Protein AF-F8IE00-F1 (afdb_monomer)

pLDDT: mean 90.1, std 11.7, range [49.41, 98.38]

Secondary structure (DSSP, 8-state):
----SSS------------GGGTT-HHHHHHHHHHHHHHHHTSPPPTTPPPP--TTHHHHHHHHHHHHH-----HHHHHHHHHHHHHHTPPPPPPPP--

Solvent-accessible surface area (backbone atoms only — not comparable to full-atom values): 6648 Å² total; per-residue (Å²): 133,78,66,97,77,86,56,82,69,87,74,83,85,87,86,87,87,84,65,45,69,85,68,78,25,56,68,54,48,51,52,54,51,51,52,52,51,51,54,51,55,69,49,86,67,58,94,91,52,74,84,62,76,63,93,58,53,68,59,50,54,50,49,58,48,30,76,76,74,46,79,90,74,53,72,67,61,51,50,55,51,50,55,50,23,66,77,71,71,46,83,78,77,86,77,82,80,85,129

Sequence (99 aa):
MFADDGKSPGNGFFYLALHPDFFVGQEEFLQRTASLIEEIHDAPLAKGAPSVSVPGERRQRERVARSRRGIPISDEVWADLVELSDGYGIPLPEVWGFE

InterPro domains:
  IPR003767 Malate/L-lactate dehydrogenase-like [PF02615] (4-81)
  IPR036111 Malate/L-sulfolactate/L-lactate dehydrogenase-like superfamily [SSF89733] (3-91)
  IPR043143 Malate/L-sulfolactate/L-lactate dehydrogenase-like, NADPH binding domain [G3DSA:3.30.1370.60] (4-55)
  IPR043144 Malate/L-sulfolactate/L-lactate dehydrogenase-like, alpha-helical domain [G3DSA:1.10.1530.10] (56-86)

Organism: Alicyclobacillus acidocaldarius (strain Tc-4-1) (NCBI:txid1048834)

Foldseek 3Di:
DDDPPPDDPPDDDDDDDDDCCVPVDPVVVVVVVVVVQVCQQPDDDDVPDDGGHDPCPVVVVVVVCCVPQNDDDDPVVVVVVVVVCVVVVPDDDDDDDDD

Mean predicted aligned error: 7.12 Å

Nearest PDB structures (foldseek):
  1x0a-assembly1_A  TM=9.187E-01  e=1.504E-03  Thermus thermophilus HB8
  3i0p-assembly1_A-2  TM=9.349E-01  e=1.843E-01  Entamoeba histolytica

Structure (mmCIF, N/CA/C/O backbone):
data_AF-F8IE00-F1
#
_entry.id   AF-F8IE00-F1
#
loop_
_atom_site.group_PDB
_atom_site.id
_atom_site.type_symbol
_atom_site.label_atom_id
_atom_site.label_alt_id
_atom_site.label_comp_id
_atom_site.label_asym_id
_atom_site.label_entity_id
_atom_site.label_seq_id
_atom_site.pdbx_PDB_ins_code
_atom_site.Cartn_x
_atom_site.Cartn_y
_atom_site.Cartn_z
_atom_site.occupancy
_atom_site.B_iso_or_equiv
_atom_site.auth_seq_id
_atom_site.auth_comp_id
_atom_site.auth_asym_id
_atom_site.auth_atom_id
_atom_site.pdbx_PDB_model_num
ATOM 1 N N . MET A 1 1 ? 18.960 5.983 0.333 1.00 50.88 1 MET A N 1
ATOM 2 C CA . MET A 1 1 ? 18.520 4.621 0.722 1.00 50.88 1 MET A CA 1
ATOM 3 C C . MET A 1 1 ? 19.318 3.550 -0.009 1.00 50.88 1 MET A C 1
ATOM 5 O O . MET A 1 1 ? 19.596 2.530 0.602 1.00 50.88 1 MET A O 1
ATOM 9 N N . PHE A 1 2 ? 19.771 3.832 -1.234 1.00 52.72 2 PHE A N 1
ATOM 10 C CA . PHE A 1 2 ? 20.845 3.103 -1.906 1.00 52.72 2 PHE A CA 1
ATOM 11 C C . PHE A 1 2 ? 21.931 4.125 -2.247 1.00 52.72 2 PHE A C 1
ATOM 13 O O . PHE A 1 2 ? 21.652 5.090 -2.954 1.00 52.72 2 PHE A O 1
ATOM 20 N N . ALA A 1 3 ? 23.101 4.001 -1.629 1.00 54.19 3 ALA A N 1
ATOM 21 C CA . ALA A 1 3 ? 24.302 4.662 -2.112 1.00 54.19 3 ALA A CA 1
ATOM 22 C C . ALA A 1 3 ? 25.035 3.617 -2.951 1.00 54.19 3 ALA A C 1
ATOM 24 O O . ALA A 1 3 ? 25.270 2.513 -2.465 1.00 54.19 3 ALA A O 1
ATOM 25 N N . ASP A 1 4 ? 25.350 3.949 -4.197 1.00 59.88 4 ASP A N 1
ATOM 26 C CA . ASP A 1 4 ? 26.174 3.113 -5.072 1.00 59.88 4 ASP A CA 1
ATOM 27 C C . ASP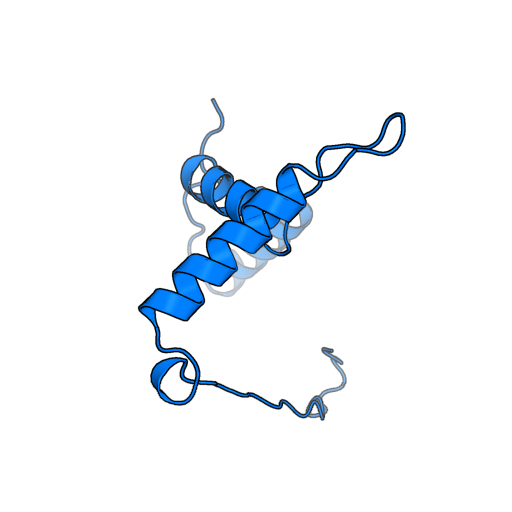 A 1 4 ? 27.660 3.434 -4.842 1.00 59.88 4 ASP A C 1
ATOM 29 O O . ASP A 1 4 ? 28.408 3.788 -5.745 1.00 59.88 4 ASP A O 1
ATOM 33 N N . ASP A 1 5 ? 28.073 3.448 -3.571 1.00 73.31 5 ASP A N 1
ATOM 34 C CA . ASP A 1 5 ? 29.454 3.724 -3.154 1.00 73.31 5 ASP A CA 1
ATOM 35 C C . ASP A 1 5 ? 30.152 2.471 -2.598 1.00 73.31 5 ASP A C 1
ATOM 37 O O . ASP A 1 5 ? 31.201 2.563 -1.957 1.00 73.31 5 ASP A O 1
ATOM 41 N N . GLY A 1 6 ? 29.560 1.293 -2.830 1.00 67.06 6 GLY A N 1
ATOM 42 C CA . GLY A 1 6 ? 30.077 -0.001 -2.383 1.00 67.06 6 GLY A CA 1
ATOM 43 C C . GLY A 1 6 ? 30.022 -0.221 -0.868 1.00 67.06 6 GLY A C 1
ATOM 44 O O . GLY A 1 6 ? 30.557 -1.218 -0.380 1.00 67.06 6 GLY A O 1
ATOM 45 N N . LYS A 1 7 ? 29.395 0.679 -0.098 1.00 73.44 7 LYS A N 1
ATOM 46 C CA . LYS A 1 7 ? 29.245 0.523 1.353 1.00 73.44 7 LYS A CA 1
ATOM 47 C C . LYS A 1 7 ? 27.918 -0.126 1.698 1.00 73.44 7 LYS A C 1
ATOM 49 O O . LYS A 1 7 ? 26.897 0.107 1.058 1.00 73.44 7 LYS A O 1
ATOM 54 N N . SER A 1 8 ? 27.930 -0.905 2.780 1.00 66.56 8 SER A N 1
ATOM 55 C CA . SER A 1 8 ? 26.695 -1.428 3.355 1.00 66.56 8 SER A CA 1
ATOM 56 C C . SER A 1 8 ? 25.789 -0.251 3.732 1.00 66.56 8 SER A C 1
ATOM 58 O O . SER A 1 8 ? 26.215 0.598 4.527 1.00 66.56 8 SER A O 1
ATOM 60 N N . PRO A 1 9 ? 24.566 -0.158 3.181 1.00 67.62 9 PRO A N 1
ATOM 61 C CA . PRO A 1 9 ? 23.619 0.847 3.614 1.00 67.62 9 PRO A CA 1
ATOM 62 C C . PRO A 1 9 ? 23.280 0.518 5.068 1.00 67.62 9 PRO A C 1
ATOM 64 O O . PRO A 1 9 ? 22.568 -0.444 5.339 1.00 67.62 9 PRO A O 1
ATOM 67 N N . GLY A 1 10 ? 23.843 1.279 6.010 1.00 78.00 10 GLY A N 1
ATOM 68 C CA . GLY A 1 10 ? 23.714 1.090 7.462 1.00 78.00 10 GLY A CA 1
ATOM 69 C C . GLY A 1 10 ? 22.307 1.366 8.005 1.00 78.00 10 GLY A C 1
ATOM 70 O O . GLY A 1 10 ? 22.153 1.977 9.059 1.00 78.00 10 GLY A O 1
ATOM 71 N N . ASN A 1 11 ? 21.276 0.964 7.267 1.00 83.00 11 ASN A N 1
ATOM 72 C CA . ASN A 1 11 ? 19.880 1.134 7.611 1.00 83.00 11 ASN A CA 1
ATOM 73 C C . ASN A 1 11 ? 19.507 0.094 8.677 1.00 83.00 11 ASN A C 1
ATOM 75 O O . ASN A 1 11 ? 19.567 -1.110 8.433 1.00 83.00 11 ASN A O 1
ATOM 79 N N . GLY A 1 12 ? 19.101 0.562 9.856 1.00 88.75 12 GLY A N 1
ATOM 80 C CA . GLY A 1 12 ? 18.468 -0.274 10.872 1.00 88.75 12 GLY A CA 1
ATOM 81 C C . GLY A 1 12 ? 16.963 -0.378 10.627 1.00 88.75 12 GLY A C 1
ATOM 82 O O . GLY A 1 12 ? 16.318 0.620 10.305 1.00 88.75 12 GLY A O 1
ATOM 83 N N . PHE A 1 13 ? 16.400 -1.571 10.814 1.00 90.56 13 PHE A N 1
ATOM 84 C CA . PHE A 1 13 ? 14.960 -1.809 10.726 1.00 90.56 13 PHE A CA 1
ATOM 85 C C . PHE A 1 13 ? 14.415 -2.291 12.073 1.00 90.56 13 PHE A C 1
ATOM 87 O O . PHE A 1 13 ? 15.062 -3.073 12.768 1.00 90.56 13 PHE A O 1
ATOM 94 N N . PHE A 1 14 ? 13.211 -1.842 12.423 1.00 95.62 14 PHE A N 1
ATOM 95 C CA . PHE A 1 14 ? 12.451 -2.316 13.576 1.00 95.62 14 PHE A CA 1
ATOM 96 C C . PHE A 1 14 ? 11.072 -2.778 13.112 1.00 95.62 14 PHE A C 1
ATOM 98 O O . PHE A 1 14 ? 10.421 -2.101 12.315 1.00 95.62 14 PHE A O 1
ATOM 105 N N . TYR A 1 15 ? 10.626 -3.915 13.638 1.00 97.31 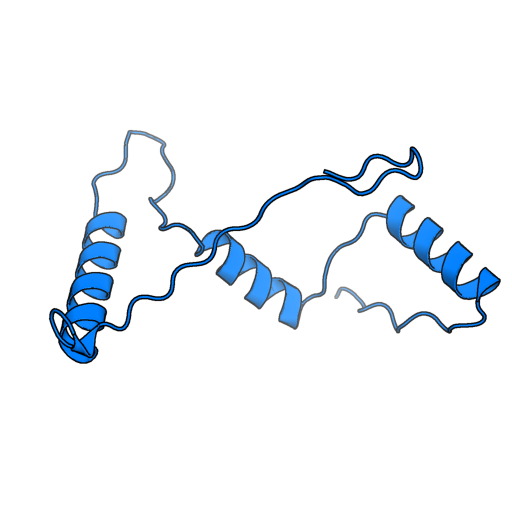15 TYR A N 1
ATOM 106 C CA . TYR A 1 15 ? 9.336 -4.513 13.321 1.00 97.31 15 TYR A CA 1
ATOM 107 C C . TYR A 1 15 ? 8.601 -4.850 14.616 1.00 97.31 15 TYR A C 1
ATOM 109 O O . TYR A 1 15 ? 9.199 -5.376 15.554 1.00 97.31 15 TYR A O 1
ATOM 117 N N . LEU A 1 16 ? 7.298 -4.569 14.649 1.00 97.81 16 LEU A N 1
ATOM 118 C CA . LEU A 1 16 ? 6.414 -4.875 15.768 1.00 97.81 16 LEU A CA 1
ATOM 119 C C . LEU A 1 16 ? 5.139 -5.530 15.242 1.00 97.81 16 LEU A C 1
ATOM 121 O O . LEU A 1 16 ? 4.486 -4.989 14.351 1.00 97.81 16 LEU A O 1
ATOM 125 N N . ALA A 1 17 ? 4.777 -6.666 15.829 1.00 97.62 17 ALA A N 1
ATOM 126 C CA . ALA A 1 17 ? 3.500 -7.325 15.608 1.00 97.62 17 ALA A CA 1
ATOM 127 C C . ALA A 1 17 ? 2.722 -7.350 16.926 1.00 97.62 17 ALA A C 1
ATOM 129 O O . ALA A 1 17 ? 3.255 -7.759 17.957 1.00 97.62 17 ALA A O 1
ATOM 130 N N . LEU A 1 18 ? 1.468 -6.899 16.887 1.00 97.25 18 LEU A N 1
ATOM 131 C CA . LEU A 1 18 ? 0.555 -6.904 18.027 1.00 97.25 18 LEU A CA 1
ATOM 132 C C . LEU A 1 18 ? -0.615 -7.826 17.705 1.00 97.25 18 LEU A C 1
ATOM 134 O O . LEU A 1 18 ? -1.249 -7.675 16.662 1.00 97.25 18 LEU A O 1
ATOM 138 N N . HIS A 1 19 ? -0.891 -8.777 18.594 1.00 97.94 19 HIS A N 1
ATOM 139 C CA . HIS A 1 19 ? -1.974 -9.737 18.418 1.00 97.94 19 HIS A CA 1
ATOM 140 C C . HIS A 1 19 ? -3.224 -9.262 19.188 1.00 97.94 19 HIS A C 1
ATOM 142 O O . HIS A 1 19 ? -3.165 -9.193 20.420 1.00 97.94 19 HIS A O 1
ATOM 148 N N . PRO A 1 20 ? -4.350 -8.943 18.511 1.00 97.94 20 PRO A N 1
ATOM 149 C CA . PRO A 1 20 ? -5.525 -8.331 19.145 1.00 97.94 20 PRO A CA 1
ATOM 150 C C . PRO A 1 20 ? -6.152 -9.134 20.292 1.00 97.94 20 PRO A C 1
ATOM 152 O O . PRO A 1 20 ? -6.706 -8.531 21.210 1.00 97.94 20 PRO A O 1
ATOM 155 N N . ASP A 1 21 ? -6.037 -10.466 20.278 1.00 98.06 21 ASP A N 1
ATOM 156 C CA . ASP A 1 21 ? -6.566 -11.336 21.347 1.00 98.06 21 ASP A CA 1
ATOM 157 C C . ASP A 1 21 ? -5.970 -11.089 22.737 1.00 98.06 21 ASP A C 1
ATOM 159 O O . ASP A 1 21 ? -6.610 -11.411 23.731 1.00 98.06 21 ASP A O 1
ATOM 163 N N . PHE A 1 22 ? -4.791 -10.467 22.837 1.00 97.94 22 PHE A N 1
ATOM 164 C CA . PHE A 1 22 ? -4.244 -10.036 24.132 1.00 97.94 22 PHE A CA 1
ATOM 165 C C . PHE A 1 22 ? -4.790 -8.676 24.602 1.00 97.94 22 PHE A C 1
ATOM 167 O O . PHE A 1 22 ? -4.346 -8.159 25.626 1.00 97.94 22 PHE A O 1
ATOM 174 N N . PHE A 1 23 ? -5.731 -8.083 23.861 1.00 96.88 23 PHE A N 1
ATOM 175 C CA . PHE A 1 23 ? -6.340 -6.786 24.150 1.00 96.88 23 PHE A CA 1
ATOM 176 C C . PHE A 1 23 ? -7.869 -6.890 24.135 1.00 96.88 23 PHE A C 1
ATOM 178 O O . PHE A 1 23 ? -8.468 -7.376 25.087 1.00 96.88 23 PHE A O 1
ATOM 185 N N . VAL A 1 24 ? -8.509 -6.412 23.067 1.00 97.44 24 VAL A N 1
ATOM 186 C CA . VAL A 1 24 ? -9.972 -6.366 22.933 1.00 97.44 24 VAL A CA 1
ATOM 187 C C . VAL A 1 24 ? -10.550 -7.623 22.273 1.00 97.44 24 VAL A C 1
ATOM 189 O O . VAL A 1 24 ? -11.762 -7.793 22.285 1.00 97.44 24 VAL A O 1
ATOM 192 N N . GLY A 1 25 ? -9.708 -8.506 21.722 1.00 98.19 25 GLY A N 1
ATOM 193 C CA . GLY A 1 25 ? -10.139 -9.632 20.889 1.00 98.19 25 GLY A CA 1
ATOM 194 C C . GLY A 1 25 ? -10.153 -9.285 19.400 1.00 98.19 25 GLY A C 1
ATOM 195 O O . GLY A 1 25 ? -10.375 -8.134 19.019 1.00 98.19 25 GLY A O 1
ATOM 196 N N . GLN A 1 26 ? -9.899 -10.272 18.539 1.00 97.56 26 GLN A N 1
ATOM 197 C CA . GLN A 1 26 ? -9.859 -10.074 17.087 1.00 97.56 26 GLN A CA 1
ATOM 198 C C . GLN A 1 26 ? -11.175 -9.534 16.506 1.00 97.56 26 GLN A C 1
ATOM 200 O O . GLN A 1 26 ? -11.143 -8.604 15.701 1.00 97.56 26 GLN A O 1
ATOM 205 N N . GLU A 1 27 ? -12.319 -10.095 16.902 1.00 98.12 27 GLU A N 1
ATOM 206 C CA . GLU A 1 27 ? -13.631 -9.687 16.382 1.00 98.12 27 GLU A CA 1
ATOM 207 C C . GLU A 1 27 ? -13.957 -8.232 16.745 1.00 98.12 27 GLU A C 1
ATOM 209 O O . GLU A 1 27 ? -14.230 -7.421 15.861 1.00 98.12 27 GLU A O 1
ATOM 214 N N . GLU A 1 28 ? -13.824 -7.876 18.023 1.00 98.31 28 GLU A N 1
ATOM 215 C CA . GLU A 1 28 ? -14.050 -6.514 18.517 1.00 98.31 28 GLU A CA 1
ATOM 216 C C . GLU A 1 28 ? -13.089 -5.505 17.865 1.00 98.31 28 GLU A C 1
ATOM 218 O O . GLU A 1 28 ? -13.486 -4.401 17.493 1.00 98.31 28 GLU A O 1
ATOM 223 N N . PHE A 1 29 ? -11.817 -5.875 17.679 1.00 98.31 29 PHE A N 1
ATOM 224 C CA . PHE A 1 29 ? -10.841 -5.027 16.994 1.00 98.31 29 PHE A CA 1
ATOM 225 C C . PHE A 1 29 ? -11.259 -4.722 15.548 1.00 98.31 29 PHE A C 1
ATOM 227 O O . PHE A 1 29 ? -11.176 -3.570 15.111 1.00 98.31 29 PHE A O 1
ATOM 234 N N . LEU A 1 30 ? -11.721 -5.735 14.808 1.00 97.88 30 LEU A N 1
AT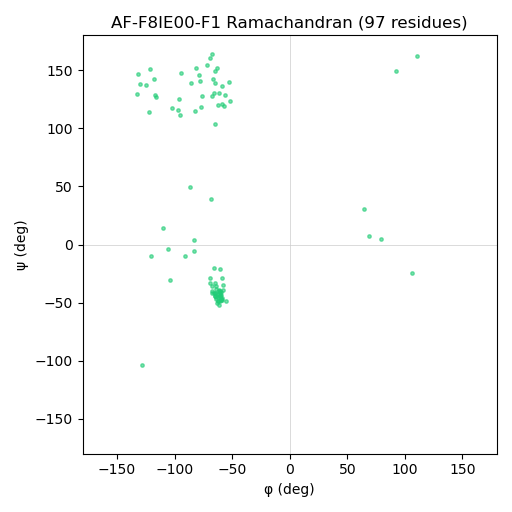OM 235 C CA . LEU A 1 30 ? -12.200 -5.568 13.434 1.00 97.88 30 LEU A CA 1
ATOM 236 C C . LEU A 1 30 ? -13.457 -4.697 13.377 1.00 97.88 30 LEU A C 1
ATOM 238 O O . LEU A 1 30 ? -13.509 -3.788 12.550 1.00 97.88 30 LEU A O 1
ATOM 242 N N . GLN A 1 31 ? -14.426 -4.925 14.268 1.00 98.38 31 GLN A N 1
ATOM 243 C CA . GLN A 1 31 ? -15.655 -4.129 14.336 1.00 98.38 31 GLN A CA 1
ATOM 244 C C . GLN A 1 31 ? -15.347 -2.653 14.614 1.00 98.38 31 GLN A C 1
ATOM 246 O O . GLN A 1 31 ? -15.770 -1.784 13.854 1.00 98.38 31 GLN A O 1
ATOM 251 N N . ARG A 1 32 ? -14.514 -2.357 15.621 1.00 97.94 32 ARG A N 1
ATOM 252 C CA . ARG A 1 32 ? -14.105 -0.975 15.934 1.00 97.94 32 ARG A CA 1
ATOM 253 C C . ARG A 1 32 ? -13.346 -0.307 14.796 1.00 97.94 32 ARG A C 1
ATOM 255 O O . ARG A 1 32 ? -13.536 0.879 14.545 1.00 97.94 32 ARG A O 1
ATOM 262 N N . THR A 1 33 ? -12.482 -1.056 14.112 1.00 96.94 33 THR A N 1
ATOM 263 C CA . THR A 1 33 ? -11.737 -0.535 12.960 1.00 96.94 33 THR A CA 1
ATOM 264 C C . THR A 1 33 ? -12.685 -0.197 11.810 1.00 96.94 33 THR A C 1
ATOM 266 O O . THR A 1 33 ? -12.519 0.848 11.191 1.00 96.94 33 THR A O 1
ATOM 269 N N . ALA A 1 34 ? -13.689 -1.039 11.543 1.00 96.94 34 ALA A N 1
ATOM 270 C CA . ALA A 1 34 ? -14.695 -0.777 10.516 1.00 96.94 34 ALA A CA 1
ATOM 271 C C 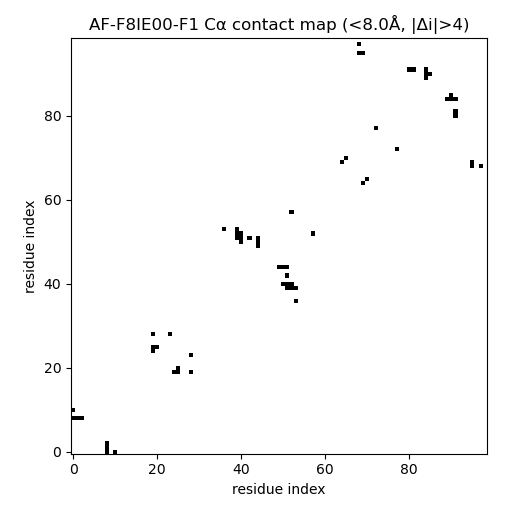. ALA A 1 34 ? -15.509 0.486 10.835 1.00 96.94 34 ALA A C 1
ATOM 273 O O . ALA A 1 34 ? -15.583 1.375 9.992 1.00 96.94 34 ALA A O 1
ATOM 274 N N . SER A 1 35 ? -16.011 0.617 12.067 1.00 97.69 35 SER A N 1
ATOM 275 C CA . SER A 1 35 ? -16.756 1.808 12.496 1.00 97.69 35 SER A CA 1
ATOM 276 C C . SER A 1 35 ? -15.920 3.086 12.407 1.00 97.69 35 SER A C 1
ATOM 278 O O . SER A 1 35 ? -16.398 4.098 11.908 1.00 97.69 35 SER A O 1
ATOM 280 N N . LEU A 1 36 ? -14.642 3.040 12.797 1.00 96.56 36 LEU A N 1
ATOM 281 C CA . LEU A 1 36 ? -13.738 4.182 12.639 1.00 96.56 36 LEU A CA 1
ATOM 282 C C . LEU A 1 36 ? -13.550 4.576 11.166 1.00 96.56 36 LEU A C 1
ATOM 284 O O . LEU A 1 36 ? -13.467 5.760 10.847 1.00 96.56 36 LEU A O 1
ATOM 288 N N . ILE A 1 37 ? -13.441 3.599 10.262 1.00 96.12 37 ILE A N 1
ATOM 289 C CA . ILE A 1 37 ? -13.311 3.869 8.824 1.00 96.12 37 ILE A CA 1
ATOM 290 C C . ILE A 1 37 ? -14.578 4.556 8.298 1.00 96.12 37 ILE A C 1
ATOM 292 O O . ILE A 1 37 ? -14.459 5.558 7.595 1.00 96.12 37 ILE A O 1
ATOM 296 N N . GLU A 1 38 ? -15.758 4.062 8.678 1.00 95.94 38 GLU A N 1
ATOM 297 C CA . GLU A 1 38 ? -17.049 4.661 8.313 1.00 95.94 38 GLU A CA 1
ATOM 298 C C . GLU A 1 38 ? -17.158 6.108 8.816 1.00 95.94 38 GLU A C 1
ATOM 300 O O . GLU A 1 38 ? -17.431 7.013 8.031 1.00 95.94 38 GLU A O 1
ATOM 305 N N . GLU A 1 39 ? -16.825 6.362 10.086 1.00 95.44 39 GLU A N 1
ATOM 306 C CA . GLU A 1 39 ? -16.810 7.715 10.661 1.00 95.44 39 GLU A CA 1
ATOM 307 C C . GLU A 1 39 ? -15.879 8.674 9.899 1.00 95.44 39 GLU A C 1
ATOM 309 O O . GLU A 1 39 ? -16.206 9.847 9.702 1.00 95.44 39 GLU A O 1
ATOM 314 N N . ILE A 1 40 ? -14.714 8.192 9.451 1.00 94.50 40 ILE A N 1
ATOM 315 C CA . ILE A 1 40 ? -13.769 8.993 8.661 1.00 94.50 40 ILE A CA 1
ATOM 316 C C . ILE A 1 40 ? -14.347 9.327 7.283 1.00 94.50 40 ILE A C 1
ATOM 318 O O . ILE A 1 40 ? -14.145 10.440 6.791 1.00 94.50 40 ILE A O 1
ATOM 322 N N . HIS A 1 41 ? -15.031 8.379 6.640 1.00 93.88 41 HIS A N 1
ATOM 323 C CA . HIS A 1 41 ? -15.655 8.597 5.334 1.00 93.88 41 HIS A CA 1
ATOM 324 C C . HIS A 1 41 ? -16.847 9.557 5.411 1.00 93.88 41 HIS A C 1
ATOM 326 O O . HIS A 1 41 ? -17.027 10.352 4.486 1.00 93.88 41 HIS A O 1
ATOM 332 N N . ASP A 1 42 ? -17.590 9.537 6.517 1.00 93.56 42 ASP A N 1
ATOM 333 C CA . ASP A 1 42 ? -18.757 10.395 6.762 1.00 93.56 42 ASP A CA 1
ATOM 334 C C . ASP A 1 42 ? -18.400 11.799 7.282 1.00 93.56 42 ASP A C 1
ATOM 336 O O . ASP A 1 42 ? -19.268 12.670 7.420 1.00 93.56 42 ASP A O 1
ATOM 340 N N . ALA A 1 43 ? -17.120 12.059 7.558 1.00 91.81 43 ALA A N 1
ATOM 341 C CA . ALA A 1 43 ? -16.665 13.345 8.061 1.00 91.81 43 ALA A CA 1
ATOM 342 C C . ALA A 1 43 ? -17.003 14.501 7.087 1.00 91.81 43 ALA A C 1
ATOM 344 O O . ALA A 1 43 ? -16.763 14.393 5.877 1.00 91.81 43 ALA A O 1
ATOM 345 N N . PRO A 1 44 ? -17.497 15.657 7.585 1.00 91.06 44 PRO A N 1
ATOM 346 C CA . PRO A 1 44 ? -17.808 16.804 6.739 1.00 91.06 44 PRO A CA 1
ATOM 347 C C . PRO A 1 44 ? -16.601 17.271 5.921 1.00 91.06 44 PRO A C 1
ATOM 349 O O . PRO A 1 44 ? -15.528 17.554 6.460 1.00 91.06 44 PRO A O 1
ATOM 352 N N . LEU A 1 45 ? -16.793 17.412 4.609 1.00 91.69 45 LEU A N 1
ATOM 353 C CA . LEU A 1 45 ? -15.741 17.881 3.712 1.00 91.69 45 LEU A CA 1
ATOM 354 C C . LEU A 1 45 ? -15.571 19.398 3.808 1.00 91.69 45 LEU A C 1
ATOM 356 O O . LEU A 1 45 ? -16.540 20.161 3.835 1.00 91.69 45 LEU A O 1
ATOM 360 N N . ALA A 1 46 ? -14.320 19.855 3.767 1.00 88.00 46 ALA A N 1
ATOM 361 C CA . ALA A 1 46 ? -14.038 21.260 3.509 1.00 88.00 46 ALA A CA 1
ATOM 362 C C . ALA A 1 46 ? -14.538 21.649 2.105 1.00 88.00 46 ALA A C 1
ATOM 364 O O . ALA A 1 46 ? -14.590 20.829 1.186 1.00 88.00 46 ALA A O 1
ATOM 365 N N . LYS A 1 47 ? -14.900 22.922 1.916 1.00 91.00 47 LYS A N 1
ATOM 366 C CA . LYS A 1 47 ? -15.438 23.405 0.637 1.00 91.00 47 LYS A CA 1
ATOM 367 C C . LYS A 1 47 ? -14.453 23.129 -0.506 1.00 91.00 47 LYS A C 1
ATOM 369 O O . LYS A 1 47 ? -13.346 23.658 -0.511 1.00 91.00 47 LYS A O 1
ATOM 374 N N . GLY A 1 48 ? -14.890 22.338 -1.486 1.00 89.31 48 GLY A N 1
ATOM 375 C CA . GLY A 1 48 ? -14.087 21.965 -2.655 1.00 89.31 48 GLY A CA 1
ATOM 376 C C . GLY A 1 48 ? -13.062 20.852 -2.409 1.00 89.31 48 GLY A C 1
ATOM 377 O O . GLY A 1 48 ? -12.298 20.540 -3.319 1.00 89.31 48 GLY A O 1
ATOM 378 N N . ALA A 1 49 ? -13.030 20.251 -1.215 1.00 88.31 49 ALA A N 1
ATOM 379 C CA . ALA A 1 49 ? -12.157 19.120 -0.928 1.00 88.31 49 ALA A CA 1
ATOM 380 C C . ALA A 1 49 ? -12.726 17.808 -1.505 1.00 88.31 49 ALA A C 1
ATOM 382 O O . ALA A 1 49 ? -13.946 17.622 -1.523 1.00 88.31 49 ALA A O 1
ATOM 383 N N . PRO A 1 50 ? -11.863 16.881 -1.963 1.00 84.88 50 PRO A N 1
ATOM 384 C CA . PRO A 1 50 ? -12.283 15.527 -2.304 1.00 84.88 50 PRO A CA 1
ATOM 385 C C . PRO A 1 50 ? -12.716 14.756 -1.048 1.00 84.88 50 PRO A C 1
ATOM 387 O O . PRO A 1 50 ? -12.366 15.134 0.070 1.00 84.88 50 PRO A O 1
ATOM 390 N N . SER A 1 51 ? -13.431 13.644 -1.241 1.00 84.25 51 SER A N 1
ATOM 391 C CA . SER A 1 51 ? -13.796 12.724 -0.157 1.00 84.25 51 SER A CA 1
ATOM 392 C C . SER A 1 51 ? -12.569 12.295 0.653 1.00 84.25 51 SER A C 1
ATOM 394 O O . SER A 1 51 ? -11.516 11.994 0.073 1.00 84.25 51 SE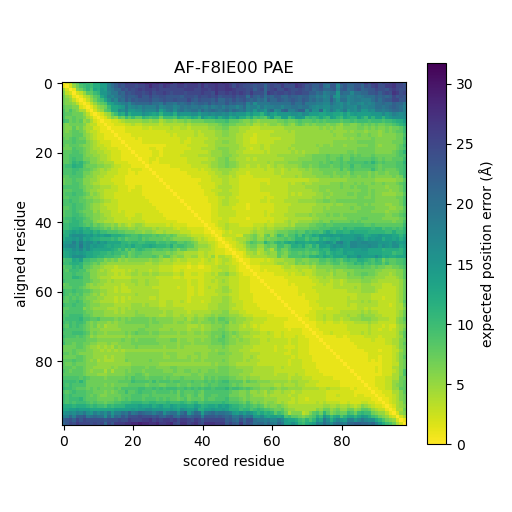R A O 1
ATOM 396 N N . VAL A 1 52 ? -12.716 12.208 1.974 1.00 90.81 52 VAL A N 1
ATOM 397 C CA . VAL A 1 52 ? -11.666 11.689 2.855 1.00 90.81 52 VAL A CA 1
ATOM 398 C C . VAL A 1 52 ? -11.457 10.199 2.569 1.00 90.81 52 VAL A C 1
ATOM 400 O O . VAL A 1 52 ? -12.394 9.473 2.255 1.00 90.81 52 VAL A O 1
ATOM 403 N N . SER A 1 53 ? -10.206 9.747 2.624 1.00 91.81 53 SER A N 1
ATOM 404 C CA . SER A 1 53 ? -9.839 8.341 2.433 1.00 91.81 53 SER A CA 1
ATOM 405 C C . SER A 1 53 ? -8.893 7.896 3.532 1.00 91.81 53 SER A C 1
ATOM 407 O O . SER A 1 53 ? -8.022 8.680 3.925 1.00 91.81 53 SER A O 1
ATOM 409 N N . VAL A 1 54 ? -8.978 6.636 3.951 1.00 94.81 54 VAL A N 1
ATOM 410 C CA . VAL A 1 54 ? -8.043 6.087 4.938 1.00 94.81 54 VAL A CA 1
ATOM 411 C C . VAL A 1 54 ? -6.725 5.652 4.282 1.00 94.81 54 VAL A C 1
ATOM 413 O O . VAL A 1 54 ? -6.689 5.304 3.089 1.00 94.81 54 VAL A O 1
ATOM 416 N N . PRO A 1 55 ? -5.598 5.683 5.021 1.00 94.50 55 PRO A N 1
ATOM 417 C CA . PRO A 1 55 ? -4.311 5.247 4.498 1.00 94.50 55 PRO A CA 1
ATOM 418 C C . PRO A 1 55 ? -4.383 3.844 3.883 1.00 94.50 55 PRO A C 1
ATOM 420 O O . PRO A 1 55 ? -4.754 2.877 4.534 1.00 94.50 55 PRO A O 1
ATOM 423 N N . GLY A 1 56 ? -3.989 3.731 2.613 1.00 93.25 56 GLY A N 1
ATOM 424 C CA . GLY A 1 56 ? -3.979 2.463 1.875 1.00 93.25 56 GLY A CA 1
ATOM 425 C C . GLY A 1 56 ? -5.091 2.310 0.836 1.00 93.25 56 GLY A C 1
ATOM 426 O O . GLY A 1 56 ? -4.850 1.642 -0.166 1.00 93.25 56 GLY A O 1
ATOM 427 N N . GLU A 1 57 ? -6.234 2.992 0.960 1.00 94.88 57 GLU A N 1
ATOM 428 C CA . GLU A 1 57 ? -7.360 2.825 0.020 1.00 94.88 57 GLU A CA 1
ATOM 429 C C . GLU A 1 57 ? -7.005 3.181 -1.421 1.00 94.88 57 GLU A C 1
ATOM 431 O O . GLU A 1 57 ? -7.327 2.447 -2.354 1.00 94.88 57 GLU A O 1
ATOM 436 N N . ARG A 1 58 ? -6.295 4.297 -1.620 1.00 92.75 58 ARG A N 1
ATOM 437 C CA . ARG A 1 58 ? -5.835 4.710 -2.954 1.00 92.75 58 ARG A CA 1
ATOM 438 C C . ARG A 1 58 ? -4.936 3.645 -3.584 1.00 92.75 58 ARG A C 1
ATOM 440 O O . ARG A 1 58 ? -5.178 3.245 -4.717 1.00 92.75 58 ARG A O 1
ATOM 447 N N . ARG A 1 59 ? -3.970 3.125 -2.815 1.00 94.75 59 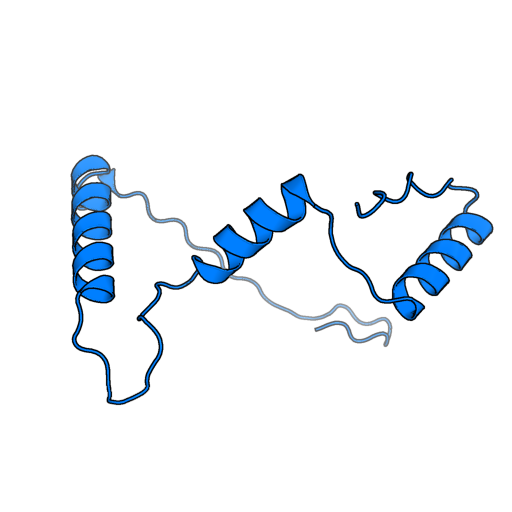ARG A N 1
ATOM 448 C CA . ARG A 1 59 ? -3.069 2.052 -3.262 1.00 94.75 59 ARG A CA 1
ATOM 449 C C . ARG A 1 59 ? -3.825 0.757 -3.546 1.00 94.75 59 ARG A C 1
ATOM 451 O O . ARG A 1 59 ? -3.513 0.085 -4.521 1.00 94.75 59 ARG A O 1
ATOM 458 N N . GLN A 1 60 ? -4.835 0.421 -2.744 1.00 95.94 60 GLN A N 1
ATOM 459 C CA . GLN A 1 60 ? -5.671 -0.754 -2.980 1.00 95.94 60 GLN A CA 1
ATOM 460 C C . GLN A 1 60 ? -6.472 -0.614 -4.281 1.00 95.94 60 GLN A C 1
ATOM 462 O O . GLN A 1 60 ? -6.491 -1.549 -5.081 1.00 95.94 60 GLN A O 1
ATOM 467 N N . ARG A 1 61 ? -7.070 0.557 -4.545 1.00 95.00 61 ARG A N 1
ATOM 468 C CA . ARG A 1 61 ? -7.765 0.842 -5.813 1.00 95.00 61 ARG A CA 1
ATOM 469 C C . ARG A 1 61 ? -6.826 0.724 -7.013 1.00 95.00 61 ARG A C 1
ATOM 471 O O . ARG A 1 61 ? -7.160 0.050 -7.985 1.00 95.00 61 ARG A O 1
ATOM 478 N N . GLU A 1 62 ? -5.639 1.318 -6.928 1.00 95.56 62 GLU A N 1
ATOM 479 C CA . GLU A 1 62 ? -4.616 1.217 -7.975 1.00 95.56 62 GLU A CA 1
ATOM 480 C C . GLU A 1 62 ? -4.143 -0.224 -8.184 1.00 95.56 62 GLU A C 1
ATOM 482 O O . GLU A 1 62 ? -4.040 -0.669 -9.324 1.00 95.56 62 GLU A O 1
ATOM 487 N N . ARG A 1 63 ? -3.914 -0.987 -7.108 1.00 96.25 63 ARG A N 1
ATOM 488 C CA . ARG A 1 63 ? -3.530 -2.402 -7.183 1.00 96.25 63 ARG A CA 1
ATOM 489 C C . ARG A 1 63 ? -4.589 -3.224 -7.909 1.00 96.25 63 ARG A C 1
ATOM 491 O O . ARG A 1 63 ? -4.241 -3.998 -8.797 1.00 96.25 63 ARG A O 1
ATOM 498 N N . VAL A 1 64 ? -5.865 -3.055 -7.560 1.00 96.31 64 VAL A N 1
ATOM 499 C CA . VAL A 1 64 ? -6.976 -3.758 -8.222 1.00 96.31 64 VAL A CA 1
ATOM 500 C C . VAL A 1 64 ? -7.047 -3.384 -9.702 1.00 96.31 64 VAL A C 1
ATOM 502 O O . VAL A 1 64 ? -7.169 -4.271 -10.544 1.00 96.31 64 VAL A O 1
ATOM 505 N N . ALA A 1 65 ? -6.928 -2.095 -10.034 1.00 94.44 65 ALA A N 1
ATOM 506 C CA . ALA A 1 65 ? -6.943 -1.636 -11.419 1.00 94.44 65 ALA A CA 1
ATOM 507 C C . ALA A 1 65 ? -5.769 -2.215 -12.226 1.00 94.44 65 ALA A C 1
ATOM 509 O O . ALA A 1 65 ? -5.981 -2.792 -13.291 1.00 94.44 65 ALA A O 1
ATOM 510 N N . ARG A 1 66 ? -4.544 -2.130 -11.696 1.00 93.56 66 ARG A N 1
ATOM 511 C CA . ARG A 1 66 ? -3.325 -2.605 -12.368 1.00 93.56 66 ARG A CA 1
ATOM 512 C C . ARG A 1 66 ? -3.249 -4.125 -12.472 1.00 93.56 66 ARG A C 1
ATOM 514 O O . ARG A 1 66 ? -2.727 -4.626 -13.455 1.00 93.56 66 ARG A O 1
ATOM 521 N N . SER A 1 67 ? -3.850 -4.862 -11.535 1.00 92.56 67 SER A N 1
ATOM 522 C CA . SER A 1 67 ? -3.963 -6.329 -11.635 1.00 92.56 67 SER A CA 1
ATOM 523 C C . SER A 1 67 ? -4.851 -6.778 -12.802 1.00 92.56 67 SER A C 1
ATOM 525 O O . SER A 1 67 ? -4.764 -7.924 -13.219 1.00 92.56 67 SER A O 1
ATOM 527 N N . ARG A 1 68 ? -5.726 -5.894 -13.304 1.00 92.12 68 ARG A N 1
ATOM 528 C CA . ARG A 1 68 ? -6.641 -6.176 -14.422 1.00 92.12 68 ARG A CA 1
ATOM 529 C C . ARG A 1 68 ? -6.209 -5.537 -15.741 1.00 92.12 68 ARG A C 1
ATOM 531 O O . ARG A 1 68 ? -6.575 -6.048 -16.787 1.00 92.12 68 ARG A O 1
ATOM 538 N N . ARG A 1 69 ? -5.528 -4.389 -15.683 1.00 90.56 69 ARG A N 1
ATOM 539 C CA . ARG A 1 69 ? -5.243 -3.527 -16.850 1.00 90.56 69 ARG A CA 1
ATOM 540 C C . ARG A 1 69 ? -3.764 -3.296 -17.128 1.00 90.56 69 ARG A C 1
ATOM 542 O O . ARG A 1 69 ? -3.425 -2.730 -18.154 1.00 90.56 69 ARG A O 1
ATOM 549 N N . GLY A 1 70 ? -2.893 -3.693 -16.213 1.00 91.19 70 GLY A N 1
ATOM 550 C CA . GLY A 1 70 ? -1.448 -3.662 -16.404 1.00 91.19 70 GLY A CA 1
ATOM 551 C C . GLY A 1 70 ? -0.807 -2.617 -15.538 1.00 91.19 70 GLY A C 1
ATOM 552 O O . GLY A 1 70 ? -1.467 -1.724 -14.999 1.00 91.19 70 GLY A O 1
ATOM 553 N N . ILE A 1 71 ? 0.500 -2.759 -15.371 1.00 92.62 71 ILE A N 1
ATOM 554 C CA . ILE A 1 71 ? 1.311 -1.762 -14.697 1.00 92.62 71 ILE A CA 1
ATOM 555 C C . ILE A 1 71 ? 1.887 -0.869 -15.795 1.00 92.62 71 ILE A C 1
ATOM 557 O O . ILE A 1 71 ? 2.715 -1.347 -16.566 1.00 92.62 71 ILE A O 1
ATOM 561 N N . PRO A 1 72 ? 1.461 0.401 -15.892 1.00 91.81 72 PRO A N 1
ATOM 562 C CA . PRO A 1 72 ? 2.105 1.329 -16.802 1.00 91.81 72 PRO A CA 1
ATOM 563 C C . PRO A 1 72 ? 3.533 1.575 -16.314 1.00 91.81 72 PRO A C 1
ATOM 565 O O . PRO A 1 72 ? 3.753 1.881 -15.138 1.00 91.81 72 PRO A O 1
ATOM 568 N N . ILE A 1 73 ? 4.478 1.443 -17.230 1.00 92.56 73 ILE A N 1
ATOM 569 C CA . 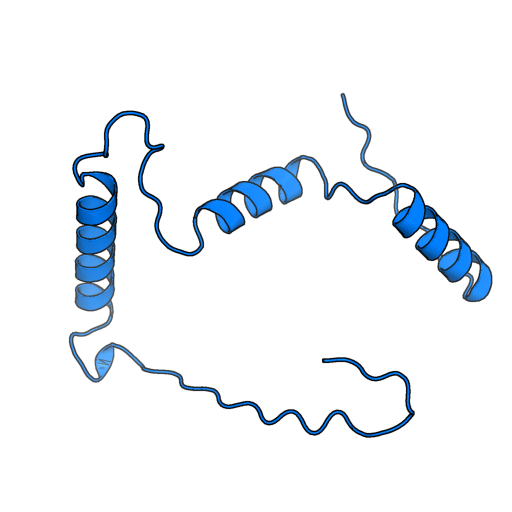ILE A 1 73 ? 5.895 1.752 -17.053 1.00 92.56 73 ILE A CA 1
ATOM 570 C C . ILE A 1 73 ? 6.274 2.800 -18.100 1.00 92.56 73 ILE A C 1
ATOM 572 O O . ILE A 1 73 ? 5.619 2.888 -19.137 1.00 92.56 73 ILE A O 1
ATOM 576 N N . SER A 1 74 ? 7.263 3.641 -17.806 1.00 94.56 74 SER A N 1
ATOM 577 C CA . SER A 1 74 ? 7.740 4.620 -18.784 1.00 94.56 74 SER A CA 1
ATOM 578 C C . SER A 1 74 ? 8.528 3.934 -19.897 1.00 94.56 74 SER A C 1
ATOM 580 O O . SER A 1 74 ? 9.134 2.886 -19.672 1.00 94.56 74 SER A O 1
ATOM 582 N N . ASP A 1 75 ? 8.571 4.566 -21.070 1.00 94.00 75 ASP A N 1
ATOM 583 C CA . ASP A 1 75 ? 9.370 4.086 -22.204 1.00 94.00 75 ASP A CA 1
ATOM 584 C C . ASP A 1 75 ? 10.859 3.970 -21.845 1.00 94.00 75 ASP A C 1
ATOM 586 O O . ASP A 1 75 ? 11.527 3.040 -22.280 1.00 94.00 75 ASP A O 1
ATOM 590 N N . GLU A 1 76 ? 11.361 4.875 -20.998 1.00 97.12 76 GLU A N 1
ATOM 591 C CA . GLU A 1 76 ? 12.728 4.840 -20.459 1.00 97.12 76 GLU A CA 1
ATOM 592 C C . GLU A 1 76 ? 12.982 3.568 -19.638 1.00 97.12 76 GLU A C 1
ATOM 594 O O . GLU A 1 76 ? 13.898 2.813 -19.939 1.00 97.12 76 GLU A O 1
ATOM 599 N N . VAL A 1 77 ? 12.110 3.259 -18.670 1.00 95.62 77 VAL A N 1
ATOM 600 C CA . VAL A 1 77 ? 12.238 2.036 -17.859 1.00 95.62 77 VAL A CA 1
ATOM 601 C C . VAL A 1 77 ? 12.078 0.786 -18.725 1.00 95.62 77 VAL A C 1
ATOM 603 O O . VAL A 1 77 ? 12.730 -0.225 -18.477 1.00 95.62 77 VAL A O 1
ATOM 606 N N . TRP A 1 78 ? 11.212 0.823 -19.740 1.00 95.25 78 TRP A N 1
ATOM 607 C CA . TRP A 1 78 ? 11.084 -0.293 -20.674 1.00 95.25 78 TRP A CA 1
ATOM 608 C C . TRP A 1 78 ? 12.361 -0.501 -21.493 1.00 95.25 78 TRP A C 1
ATOM 610 O O . TRP A 1 78 ? 12.785 -1.643 -21.652 1.00 95.25 78 TRP A O 1
ATOM 620 N N . ALA A 1 79 ? 13.003 0.573 -21.960 1.00 96.00 79 ALA A N 1
ATOM 621 C CA . ALA A 1 79 ? 14.279 0.497 -22.665 1.00 96.00 79 ALA A CA 1
ATOM 622 C C . ALA A 1 79 ? 15.384 -0.117 -21.787 1.00 96.00 79 ALA A C 1
ATOM 624 O O . ALA A 1 79 ? 16.078 -1.023 -22.247 1.00 96.00 79 ALA A O 1
ATOM 625 N N . ASP A 1 80 ? 15.473 0.280 -20.513 1.00 97.06 80 ASP A N 1
ATOM 626 C CA . ASP A 1 80 ? 16.420 -0.312 -19.556 1.00 97.06 80 ASP A CA 1
ATOM 627 C C . ASP A 1 80 ? 16.181 -1.825 -19.384 1.00 97.06 80 ASP A C 1
ATOM 629 O O . ASP A 1 80 ? 17.116 -2.626 -19.327 1.00 97.06 80 ASP A O 1
ATOM 633 N N . LEU A 1 81 ? 14.913 -2.250 -19.327 1.00 95.88 81 LEU A N 1
ATOM 634 C CA . LEU A 1 81 ? 14.553 -3.668 -19.227 1.00 95.88 81 LEU A CA 1
ATOM 635 C C . LEU A 1 81 ? 14.899 -4.452 -20.499 1.00 95.88 81 LEU A C 1
ATOM 637 O O . LEU A 1 81 ? 15.291 -5.615 -20.394 1.00 95.88 81 LEU A O 1
ATOM 641 N N . VAL A 1 82 ? 14.772 -3.838 -21.679 1.00 96.12 82 VAL A N 1
ATOM 642 C CA . VAL A 1 82 ? 15.191 -4.434 -22.959 1.00 96.12 82 VAL A CA 1
ATOM 643 C C . VAL A 1 82 ? 16.705 -4.651 -22.971 1.00 96.12 82 VAL A C 1
ATOM 645 O O . VAL A 1 82 ? 17.151 -5.755 -23.275 1.00 96.12 82 VAL A O 1
ATOM 648 N N . GLU A 1 83 ? 17.491 -3.651 -22.566 1.00 97.62 83 GLU A N 1
ATOM 649 C CA . GLU A 1 83 ? 18.952 -3.773 -22.488 1.00 97.62 83 GLU A CA 1
ATOM 650 C C . GLU A 1 83 ? 19.377 -4.899 -21.530 1.00 97.62 83 GLU A C 1
ATOM 652 O O . GLU A 1 83 ? 20.229 -5.727 -21.864 1.00 97.62 83 GLU A O 1
ATOM 657 N N . LEU A 1 84 ? 18.736 -4.991 -20.360 1.00 97.31 84 LEU A N 1
ATOM 658 C CA . LEU A 1 84 ? 18.973 -6.079 -19.407 1.00 97.31 84 LEU A CA 1
ATOM 659 C C . LEU A 1 84 ? 18.566 -7.449 -19.973 1.00 97.31 84 LEU A C 1
ATOM 661 O O . LEU A 1 84 ? 19.289 -8.429 -19.783 1.00 97.31 84 LEU A O 1
ATOM 665 N N . SER A 1 85 ? 17.431 -7.529 -20.669 1.00 97.50 85 SER A N 1
ATOM 666 C CA . SER A 1 85 ? 16.971 -8.745 -21.354 1.00 97.50 85 SER A CA 1
ATOM 667 C C . SER A 1 85 ? 18.031 -9.256 -22.328 1.00 97.50 85 SER A C 1
ATOM 669 O O . SER A 1 85 ? 18.406 -10.430 -22.266 1.00 97.50 85 SER A O 1
ATOM 671 N N . ASP A 1 86 ? 18.571 -8.373 -23.168 1.00 97.00 86 ASP A N 1
ATOM 672 C CA . ASP A 1 86 ? 19.588 -8.717 -24.162 1.00 97.00 86 ASP A CA 1
ATOM 673 C C . ASP A 1 86 ? 20.918 -9.116 -23.506 1.00 97.00 86 ASP A C 1
ATOM 675 O O . ASP A 1 86 ? 21.531 -10.112 -23.897 1.00 97.00 86 ASP A O 1
ATOM 679 N N . GLY A 1 87 ? 21.342 -8.391 -22.466 1.00 97.69 87 GLY A N 1
ATOM 680 C CA . GLY A 1 87 ? 22.594 -8.656 -21.752 1.00 97.69 87 GLY A CA 1
ATOM 681 C C . GLY A 1 87 ? 22.618 -9.998 -21.012 1.00 97.69 87 GLY A C 1
ATOM 682 O O . GLY A 1 87 ? 23.669 -10.634 -20.920 1.00 97.69 87 GLY A O 1
ATOM 683 N N . TYR A 1 88 ? 21.466 -10.449 -20.508 1.00 97.50 88 TYR A N 1
ATOM 684 C CA . TYR A 1 88 ? 21.342 -11.706 -19.761 1.00 97.50 88 TYR A CA 1
ATOM 685 C C . TYR A 1 88 ? 20.662 -12.838 -20.546 1.00 97.50 88 TYR A C 1
ATOM 687 O O . TYR A 1 88 ? 20.587 -13.961 -20.045 1.00 97.50 88 TYR A O 1
ATOM 695 N N . GLY A 1 89 ? 20.184 -12.576 -21.766 1.00 96.25 89 GLY A N 1
ATOM 696 C CA . GLY A 1 89 ? 19.479 -13.550 -22.601 1.00 96.25 89 GLY A CA 1
ATOM 697 C C . GLY A 1 89 ? 18.142 -14.017 -22.014 1.00 96.25 89 GLY A C 1
ATOM 698 O O . GLY A 1 89 ? 17.751 -15.167 -22.224 1.00 96.25 89 GLY A O 1
ATOM 699 N N . ILE A 1 90 ? 17.458 -13.161 -21.246 1.00 97.00 90 ILE A N 1
ATOM 700 C CA . ILE A 1 90 ? 16.169 -13.474 -20.612 1.00 97.00 90 ILE A CA 1
ATOM 701 C C . ILE A 1 90 ? 15.055 -12.819 -21.430 1.00 97.00 90 ILE A C 1
ATOM 703 O O . ILE A 1 90 ? 15.015 -11.596 -21.484 1.00 97.00 90 ILE A O 1
ATOM 707 N N . PRO A 1 91 ? 14.127 -13.585 -22.028 1.00 95.19 91 PRO A N 1
ATOM 708 C CA . PRO A 1 91 ? 13.093 -13.013 -22.879 1.00 95.19 91 PRO A CA 1
ATOM 709 C C . PRO A 1 91 ? 12.138 -12.113 -22.089 1.00 95.19 91 PRO A C 1
ATOM 711 O O . PRO A 1 91 ? 11.701 -12.456 -20.986 1.00 95.19 91 PRO A O 1
ATOM 714 N N . LEU A 1 92 ? 11.773 -10.982 -22.694 1.00 93.31 92 LEU A N 1
ATOM 715 C CA . LEU A 1 92 ? 10.766 -10.075 -22.152 1.00 93.31 92 LEU A CA 1
ATOM 716 C C . LEU A 1 92 ? 9.373 -10.726 -22.108 1.00 93.31 92 LEU A C 1
ATOM 718 O O . LEU A 1 92 ? 9.044 -11.556 -22.961 1.00 93.31 92 LEU A O 1
ATOM 722 N N . PRO A 1 93 ? 8.532 -10.339 -21.133 1.00 90.31 93 PRO A N 1
ATOM 723 C CA . PRO A 1 93 ? 7.149 -10.789 -21.074 1.00 90.31 93 PRO A CA 1
ATOM 724 C C . PRO A 1 93 ? 6.309 -10.180 -22.205 1.00 90.31 93 PRO A C 1
ATOM 726 O O . PRO A 1 93 ? 6.636 -9.125 -22.752 1.00 90.31 93 PRO A O 1
ATOM 729 N N . GLU A 1 94 ? 5.172 -10.812 -22.503 1.00 87.06 94 GLU A N 1
ATOM 730 C CA . GLU A 1 94 ? 4.166 -10.221 -23.386 1.00 87.06 94 GLU A CA 1
ATOM 731 C C . GLU A 1 94 ? 3.632 -8.909 -22.794 1.00 87.06 94 GLU A C 1
ATOM 733 O O . GLU A 1 94 ? 3.222 -8.843 -21.630 1.00 87.06 94 GLU A O 1
ATOM 738 N N . VAL A 1 95 ? 3.621 -7.858 -23.613 1.00 84.81 95 VAL A N 1
ATOM 739 C CA . VAL A 1 95 ? 3.050 -6.564 -23.236 1.00 84.81 95 VAL A CA 1
ATOM 740 C C . VAL A 1 95 ? 1.530 -6.674 -23.298 1.00 84.81 95 VAL A C 1
ATOM 742 O O . VAL A 1 95 ? 0.974 -7.082 -24.318 1.00 84.81 95 VAL A O 1
ATOM 745 N N . TRP A 1 96 ? 0.842 -6.300 -22.217 1.00 78.25 96 TRP A N 1
ATOM 746 C CA . TRP A 1 96 ? -0.619 -6.237 -22.233 1.00 78.25 96 TRP A CA 1
ATOM 747 C C . TRP A 1 96 ? -1.086 -5.203 -23.260 1.00 78.25 96 TRP A C 1
ATOM 749 O O . TRP A 1 96 ? -0.744 -4.025 -23.172 1.00 78.25 96 TRP A O 1
ATOM 759 N N . GLY A 1 97 ? -1.864 -5.662 -24.241 1.00 64.81 97 GLY A N 1
ATOM 760 C CA . GLY A 1 97 ? -2.515 -4.792 -25.210 1.00 64.81 97 GLY A CA 1
ATOM 761 C C . GLY A 1 97 ? -3.584 -3.949 -24.523 1.00 64.81 97 GLY A C 1
ATOM 762 O O . GLY A 1 97 ? -4.442 -4.480 -23.818 1.00 64.81 97 GLY A O 1
ATOM 763 N N . PHE A 1 98 ? -3.521 -2.635 -24.715 1.00 58.44 98 PHE A N 1
ATOM 764 C CA . PHE A 1 98 ? -4.603 -1.733 -24.342 1.00 58.44 98 PHE A CA 1
ATOM 765 C C . PHE A 1 98 ? -5.651 -1.754 -25.467 1.00 58.44 98 PHE A C 1
ATOM 767 O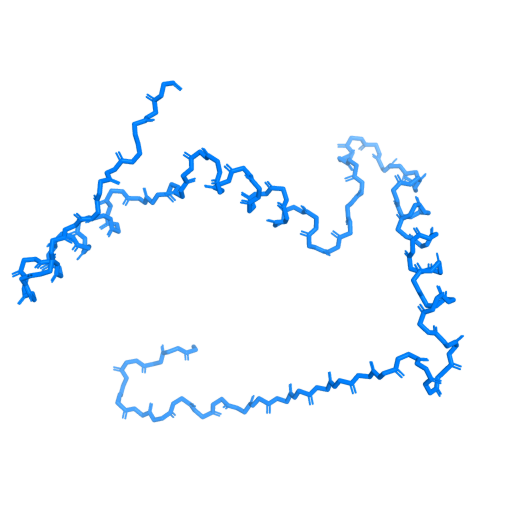 O . PHE A 1 98 ? -5.340 -1.330 -26.579 1.00 58.44 98 PHE A O 1
ATOM 774 N N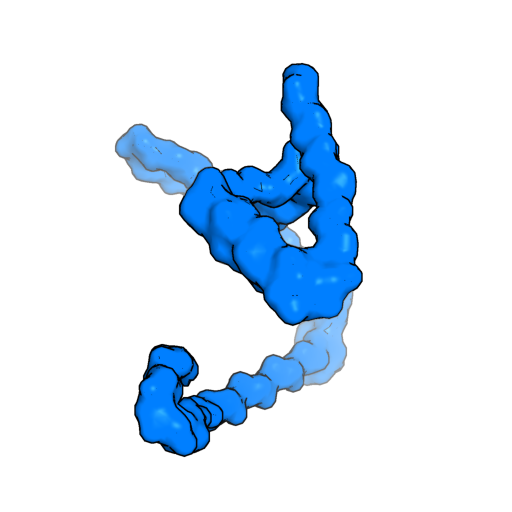 . GLU A 1 99 ? -6.862 -2.249 -25.193 1.00 49.41 99 GLU A N 1
ATOM 775 C CA . GLU A 1 99 ? -8.077 -1.818 -25.913 1.00 49.41 99 GLU A CA 1
ATOM 776 C C . GLU A 1 99 ? -8.681 -0.591 -25.221 1.00 49.41 99 GLU A C 1
ATOM 778 O O . GLU A 1 99 ? -8.732 -0.578 -23.964 1.00 49.41 99 GLU A O 1
#

Radius of gyration: 21.97 Å; Cα contacts (8 Å, |Δi|>4): 33; chains: 1; bounding box: 49×37×50 Å